Protein AF-A0A4V1US94-F1 (afdb_monomer_lite)

Foldseek 3Di:
DDPLLVLLLVLLVVLLVQLVCLQVCLVVCLVLQDPVDPDRSVVSNVSSVLSNVQSVCSVVLHCVLVSLQVLLVVLVCCLVRRLVCCLVPPPDPVSNVVSVVSSVVSVVSSVSSNVSNVCSPPDPPDDDD

Secondary structure (DSSP, 8-state):
--HHHHHHHHHHHHHHHHHHHHHHSHHHHGGGS-TTSTTTTHHHHHHHHHHHHHHHHHHHTSSHHHHHHHHHHHHHHHIIIIIHHHHHH-SSHHHHHHHHHHHHHHHHHHHHHHHHHHHTT--TTSPP-

Radius of gyration: 15.9 Å; chains: 1; bounding box: 38×24×47 Å

Structure (mmCIF, N/CA/C/O backbone):
data_AF-A0A4V1US94-F1
#
_entry.id   AF-A0A4V1US94-F1
#
loop_
_atom_site.group_PDB
_atom_site.id
_atom_site.type_symbol
_atom_site.label_atom_id
_atom_site.label_alt_id
_atom_site.label_comp_id
_atom_site.label_asym_id
_atom_site.label_entity_id
_atom_site.label_seq_id
_atom_site.pdbx_PDB_ins_code
_atom_site.Cartn_x
_atom_site.Cartn_y
_atom_site.Cartn_z
_atom_site.occupancy
_atom_site.B_iso_or_equiv
_atom_site.auth_seq_id
_atom_site.auth_comp_id
_atom_site.auth_asym_id
_atom_site.auth_atom_id
_atom_site.pdbx_PDB_model_num
ATOM 1 N N . MET A 1 1 ? -7.069 8.406 24.367 1.00 61.62 1 MET A N 1
ATOM 2 C CA . MET A 1 1 ? -7.017 7.636 23.103 1.00 61.62 1 MET A CA 1
ATOM 3 C C . MET A 1 1 ? -6.285 6.335 23.387 1.00 61.62 1 MET A C 1
ATOM 5 O O . MET A 1 1 ? -5.220 6.408 23.986 1.00 61.62 1 MET A O 1
ATOM 9 N N . SER A 1 2 ? -6.856 5.174 23.054 1.00 82.75 2 SER A N 1
ATOM 10 C CA . SER A 1 2 ? -6.185 3.885 23.286 1.00 82.75 2 SER A CA 1
ATOM 11 C C . SER A 1 2 ? -4.940 3.746 22.397 1.00 82.75 2 SER A C 1
ATOM 13 O O . SER A 1 2 ? -4.886 4.330 21.311 1.00 82.75 2 SER A O 1
ATOM 15 N N . GLN A 1 3 ? -3.947 2.967 22.841 1.00 83.81 3 GLN A N 1
ATOM 16 C CA . GLN A 1 3 ? -2.738 2.672 22.054 1.00 83.81 3 GLN A CA 1
ATOM 17 C C . GLN A 1 3 ? -3.095 2.074 20.680 1.00 83.81 3 GLN A C 1
ATOM 19 O O . GLN A 1 3 ? -2.535 2.474 19.662 1.00 83.81 3 GLN A O 1
ATOM 24 N N . HIS A 1 4 ? -4.112 1.205 20.639 1.00 86.94 4 HIS A N 1
ATOM 25 C CA . HIS A 1 4 ? -4.648 0.634 19.404 1.00 86.94 4 HIS A CA 1
ATOM 26 C C . HIS A 1 4 ? -5.178 1.704 18.434 1.00 86.94 4 HIS A C 1
ATOM 28 O O . HIS A 1 4 ? -4.847 1.699 17.247 1.00 86.94 4 HIS A O 1
ATOM 34 N N . ARG A 1 5 ? -5.957 2.675 18.930 1.00 90.38 5 ARG A N 1
ATOM 35 C CA . ARG A 1 5 ? -6.524 3.726 18.077 1.00 90.38 5 ARG A CA 1
ATOM 36 C C . ARG A 1 5 ? -5.455 4.666 17.523 1.00 90.38 5 ARG A C 1
ATOM 38 O O . ARG A 1 5 ? -5.563 5.074 16.369 1.00 90.38 5 ARG A O 1
ATOM 45 N N . LEU A 1 6 ? -4.422 4.973 18.311 1.00 92.12 6 LEU A N 1
ATOM 46 C CA . LEU A 1 6 ? -3.271 5.743 17.832 1.00 92.12 6 LEU A CA 1
ATOM 47 C C . LEU A 1 6 ? -2.580 5.029 16.661 1.00 92.12 6 LEU A C 1
ATOM 49 O O . LEU A 1 6 ? -2.343 5.655 15.630 1.00 92.12 6 LEU A O 1
ATOM 53 N N . ALA A 1 7 ? -2.327 3.720 16.784 1.00 93.31 7 ALA A N 1
ATOM 54 C CA . ALA A 1 7 ? -1.731 2.922 15.712 1.00 93.31 7 ALA A CA 1
ATOM 55 C C . ALA A 1 7 ? -2.588 2.939 14.434 1.00 93.31 7 ALA A C 1
ATOM 57 O O . ALA A 1 7 ? -2.058 3.146 13.344 1.00 93.31 7 ALA A O 1
ATOM 58 N N . CYS A 1 8 ? -3.914 2.813 14.570 1.00 95.56 8 CYS A N 1
ATOM 59 C CA . CYS A 1 8 ? -4.841 2.901 13.438 1.00 95.56 8 CYS A CA 1
ATOM 60 C C . CYS A 1 8 ? -4.760 4.256 12.726 1.00 95.56 8 CYS A C 1
ATOM 62 O O . CYS A 1 8 ? -4.713 4.299 11.501 1.00 95.56 8 CYS A O 1
ATOM 64 N N . ILE A 1 9 ? -4.721 5.362 13.479 1.00 97.00 9 ILE A N 1
ATOM 65 C CA . ILE A 1 9 ? -4.642 6.714 12.907 1.00 97.00 9 ILE A CA 1
ATOM 66 C C . ILE A 1 9 ? -3.320 6.907 12.160 1.00 97.00 9 ILE A C 1
ATOM 68 O O . ILE A 1 9 ? -3.330 7.364 11.020 1.00 97.00 9 ILE A O 1
ATOM 72 N N . VAL A 1 10 ? -2.191 6.522 12.763 1.00 97.94 10 VAL A N 1
ATOM 73 C CA . VAL A 1 10 ? -0.871 6.632 12.119 1.00 97.94 10 VAL A CA 1
ATOM 74 C C . VAL A 1 10 ? -0.823 5.796 10.840 1.00 97.94 10 VAL A C 1
ATOM 76 O O . VAL A 1 10 ? -0.435 6.301 9.786 1.00 97.94 10 VAL A O 1
ATOM 79 N N . PHE A 1 11 ? -1.280 4.542 10.902 1.00 98.19 11 PHE A N 1
ATOM 80 C CA . PHE A 1 11 ? -1.336 3.663 9.737 1.00 98.19 11 PHE A CA 1
ATOM 81 C C . PHE A 1 11 ? -2.247 4.222 8.636 1.00 98.19 11 PHE A C 1
ATOM 83 O O . PHE A 1 11 ? -1.875 4.212 7.460 1.00 98.19 11 PHE A O 1
ATOM 90 N N . ALA A 1 12 ? -3.408 4.772 9.001 1.00 98.44 12 ALA A N 1
ATOM 91 C CA . ALA A 1 12 ? -4.326 5.370 8.044 1.00 98.44 12 ALA A CA 1
ATOM 92 C C . ALA A 1 12 ? -3.748 6.626 7.380 1.00 98.44 12 ALA A C 1
ATOM 94 O O . ALA A 1 12 ? -3.924 6.792 6.175 1.00 98.44 12 ALA A O 1
ATOM 95 N N . ILE A 1 13 ? -3.027 7.479 8.118 1.00 98.62 13 ILE A N 1
ATOM 96 C CA . ILE A 1 13 ? -2.352 8.661 7.554 1.00 98.62 13 ILE A CA 1
ATOM 97 C C . ILE A 1 13 ? -1.296 8.233 6.530 1.00 98.62 13 ILE A C 1
ATOM 99 O O . ILE A 1 13 ? -1.283 8.755 5.417 1.00 98.62 13 ILE A O 1
ATOM 103 N N . ILE A 1 14 ? -0.458 7.246 6.867 1.00 98.38 14 ILE A N 1
ATOM 104 C CA . ILE A 1 14 ? 0.557 6.701 5.949 1.00 98.38 14 ILE A CA 1
ATOM 105 C C . ILE A 1 14 ? -0.111 6.123 4.692 1.00 98.38 14 ILE A C 1
ATOM 107 O O . ILE A 1 14 ? 0.278 6.446 3.571 1.00 98.38 14 ILE A O 1
ATOM 111 N N . THR A 1 15 ? -1.154 5.310 4.873 1.00 98.62 15 THR A N 1
ATOM 112 C CA . THR A 1 15 ? -1.931 4.696 3.783 1.00 98.62 15 THR A CA 1
ATOM 113 C C . THR A 1 15 ? -2.557 5.760 2.875 1.00 98.62 15 THR A C 1
ATOM 115 O O . THR A 1 15 ? -2.453 5.676 1.652 1.00 98.62 15 THR A O 1
ATOM 118 N N . GLY A 1 16 ? -3.148 6.803 3.462 1.00 98.75 16 GLY A N 1
ATOM 119 C CA . GLY A 1 16 ? -3.748 7.917 2.730 1.00 98.75 16 GLY A CA 1
ATOM 120 C C . GLY A 1 16 ? -2.713 8.729 1.952 1.00 98.75 16 GLY A C 1
ATOM 121 O O . GLY A 1 16 ? -2.954 9.069 0.796 1.00 98.75 16 GLY A O 1
ATOM 122 N N . ALA A 1 17 ? -1.534 8.968 2.536 1.00 98.69 17 ALA A N 1
ATOM 123 C CA . ALA A 1 17 ? -0.429 9.640 1.858 1.00 98.69 17 ALA A CA 1
ATOM 124 C C . ALA A 1 17 ? 0.048 8.859 0.622 1.00 98.69 17 ALA A C 1
ATOM 126 O O . ALA A 1 17 ? 0.253 9.464 -0.430 1.00 98.69 17 ALA A O 1
ATOM 127 N N . PHE A 1 18 ? 0.145 7.524 0.699 1.00 98.38 18 PHE A N 1
ATOM 128 C CA . PHE A 1 18 ? 0.421 6.695 -0.480 1.00 98.38 18 PHE A CA 1
ATOM 129 C C . PHE A 1 18 ? -0.675 6.816 -1.540 1.00 98.38 18 PHE A C 1
ATOM 131 O O . PHE A 1 18 ? -0.353 6.949 -2.720 1.00 98.38 18 PHE A O 1
ATOM 138 N N . GLY A 1 19 ? -1.948 6.812 -1.140 1.00 98.69 19 GLY A N 1
ATOM 139 C CA . GLY A 1 19 ? -3.063 6.990 -2.070 1.00 98.69 19 GLY A CA 1
ATOM 140 C C . GLY A 1 19 ? -3.003 8.326 -2.808 1.00 98.69 19 GLY A C 1
ATOM 141 O O . GLY A 1 19 ? -3.047 8.357 -4.035 1.00 98.69 19 GLY A O 1
ATOM 142 N N . ILE A 1 20 ? -2.793 9.422 -2.077 1.00 98.75 20 ILE A N 1
ATOM 143 C CA . ILE A 1 20 ? -2.591 10.756 -2.660 1.00 98.75 20 ILE A CA 1
ATOM 144 C C . ILE A 1 20 ? -1.379 10.747 -3.598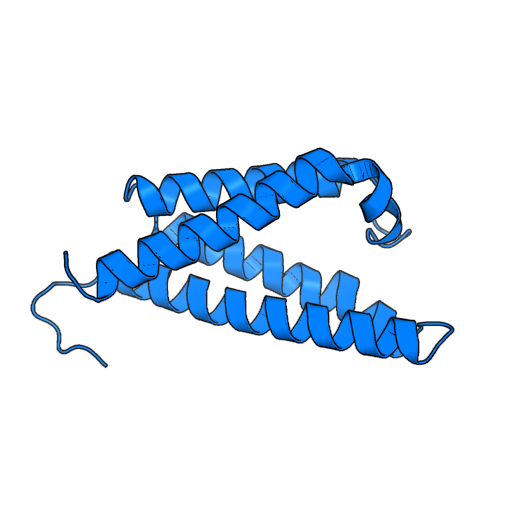 1.00 98.75 20 ILE A C 1
ATOM 146 O O . ILE A 1 20 ? -1.475 11.222 -4.727 1.00 98.75 20 ILE A O 1
ATOM 150 N N . PHE A 1 21 ? -0.258 10.155 -3.181 1.00 98.25 21 PHE A N 1
ATOM 151 C CA . PHE A 1 21 ? 0.933 10.069 -4.021 1.00 98.25 21 PHE A CA 1
ATOM 152 C C . PHE A 1 21 ? 0.649 9.373 -5.362 1.00 98.25 21 PHE A C 1
ATOM 154 O O . PHE A 1 21 ? 1.046 9.911 -6.394 1.00 98.25 21 PHE A O 1
ATOM 161 N N . HIS A 1 22 ? -0.092 8.256 -5.368 1.00 98.19 22 HIS A N 1
ATOM 162 C CA . HIS A 1 22 ? -0.490 7.557 -6.600 1.00 98.19 22 HIS A CA 1
ATOM 163 C C . HIS A 1 22 ? -1.336 8.448 -7.515 1.00 98.19 22 HIS A C 1
ATOM 165 O O . HIS A 1 22 ? -1.068 8.537 -8.710 1.00 98.19 22 HIS A O 1
ATOM 171 N N . LEU A 1 23 ? -2.329 9.151 -6.961 1.00 98.50 23 LEU A N 1
ATOM 172 C CA . LEU A 1 23 ? -3.234 9.997 -7.747 1.00 98.50 23 LEU A CA 1
ATOM 173 C C . LEU A 1 23 ? -2.512 11.187 -8.394 1.00 98.50 23 LEU A C 1
ATOM 175 O O . LEU A 1 23 ? -2.760 11.501 -9.558 1.00 98.50 23 LEU A O 1
ATOM 179 N N . PHE A 1 24 ? -1.603 11.835 -7.660 1.00 98.25 24 PHE A N 1
ATOM 180 C CA . PHE A 1 24 ? -0.883 13.019 -8.140 1.00 98.25 24 PHE A CA 1
ATOM 181 C C . PHE A 1 24 ? 0.340 12.681 -9.005 1.00 98.25 24 PHE A C 1
ATOM 183 O O . PHE A 1 24 ? 0.765 13.518 -9.799 1.00 98.25 24 PHE A O 1
ATOM 190 N N . ASN A 1 25 ? 0.886 11.464 -8.900 1.00 97.88 25 ASN A N 1
ATOM 191 C CA . ASN A 1 25 ? 2.072 11.028 -9.650 1.00 97.88 25 ASN A CA 1
ATOM 192 C C . ASN A 1 25 ? 1.777 9.908 -10.654 1.00 97.88 25 ASN A C 1
ATOM 194 O O . ASN A 1 25 ? 2.707 9.245 -11.109 1.00 97.88 25 ASN A O 1
ATOM 198 N N . ALA A 1 26 ? 0.513 9.711 -11.040 1.00 97.88 26 ALA A N 1
ATOM 199 C CA . ALA A 1 26 ? 0.095 8.570 -11.853 1.00 97.88 26 ALA A CA 1
ATOM 200 C C . ALA A 1 26 ? 0.930 8.383 -13.132 1.00 97.88 26 ALA A C 1
ATOM 202 O O . ALA A 1 26 ? 1.399 7.282 -13.405 1.00 97.88 26 ALA A O 1
ATOM 203 N N . LYS A 1 27 ? 1.205 9.474 -13.860 1.00 97.06 27 LYS A N 1
ATOM 204 C CA . LYS A 1 27 ? 2.046 9.451 -15.071 1.00 97.06 27 LYS A CA 1
ATOM 205 C C . LYS A 1 27 ? 3.489 9.019 -14.797 1.00 97.06 27 LYS A C 1
ATOM 207 O O . LYS A 1 27 ? 4.068 8.284 -15.583 1.00 97.06 27 LYS A O 1
ATOM 212 N N . ASN A 1 28 ? 4.063 9.441 -13.671 1.00 95.81 28 ASN A N 1
ATOM 213 C CA . ASN A 1 28 ? 5.436 9.087 -13.292 1.00 95.81 28 ASN A CA 1
ATOM 214 C C . ASN A 1 28 ? 5.552 7.623 -12.839 1.00 95.81 28 ASN A C 1
ATOM 216 O O . ASN A 1 28 ? 6.645 7.066 -12.807 1.00 95.81 28 ASN A O 1
ATOM 220 N N . MET A 1 29 ? 4.429 7.017 -12.453 1.00 95.38 29 MET A N 1
ATOM 221 C CA . MET A 1 29 ? 4.348 5.649 -11.951 1.00 95.38 29 MET A CA 1
ATOM 222 C C . MET A 1 29 ? 3.835 4.659 -12.997 1.00 95.38 29 MET A C 1
ATOM 224 O O . MET A 1 29 ? 3.887 3.460 -12.749 1.00 95.38 29 MET A O 1
ATOM 228 N N . GLU A 1 30 ? 3.354 5.125 -14.150 1.00 95.50 30 GLU A N 1
ATOM 229 C CA . GLU A 1 30 ? 2.792 4.269 -15.200 1.00 95.50 30 GLU A CA 1
ATOM 230 C C . GLU A 1 30 ? 3.771 3.172 -15.632 1.00 95.50 30 GLU A C 1
ATOM 232 O O . GLU A 1 30 ? 3.379 2.014 -15.729 1.00 95.50 30 GLU A O 1
ATOM 237 N N . SER A 1 31 ? 5.061 3.502 -15.756 1.00 92.31 31 SER A N 1
ATOM 238 C CA . SER A 1 31 ? 6.124 2.547 -16.103 1.00 92.31 31 SER A CA 1
ATOM 239 C C . SER A 1 31 ? 6.379 1.461 -15.051 1.00 92.31 31 SER A C 1
ATOM 241 O O . SER A 1 31 ? 7.192 0.567 -15.273 1.00 92.31 31 SER A O 1
ATOM 243 N N . LYS A 1 32 ? 5.731 1.534 -13.880 1.00 92.38 32 LYS A N 1
ATOM 244 C CA . LYS A 1 32 ? 5.776 0.484 -12.852 1.00 92.38 32 LYS A CA 1
ATOM 245 C C . LYS A 1 32 ? 4.709 -0.586 -13.061 1.00 92.38 32 LYS A C 1
ATOM 247 O O . LYS A 1 32 ? 4.813 -1.646 -12.450 1.00 92.38 32 LYS A O 1
ATOM 252 N N . VAL A 1 33 ? 3.693 -0.328 -13.884 1.00 94.94 33 VAL A N 1
ATOM 253 C CA . VAL A 1 33 ? 2.718 -1.349 -14.276 1.00 94.94 33 VAL A CA 1
ATOM 254 C C . VAL A 1 33 ? 3.387 -2.254 -15.313 1.00 94.94 33 VAL A C 1
ATOM 256 O O . VAL A 1 33 ? 3.855 -1.736 -16.322 1.00 94.94 33 VAL A O 1
ATOM 259 N N . PRO A 1 34 ? 3.463 -3.579 -15.097 1.00 92.88 34 PRO A N 1
ATOM 260 C CA . PRO A 1 34 ? 4.087 -4.467 -16.071 1.00 92.88 34 PRO A CA 1
ATOM 261 C C . PRO A 1 34 ? 3.363 -4.453 -17.421 1.00 92.88 34 PRO A C 1
ATOM 263 O O . PRO A 1 34 ? 2.135 -4.505 -17.458 1.00 92.88 34 PRO A O 1
ATOM 266 N N . ASP A 1 35 ? 4.118 -4.493 -18.520 1.00 92.50 35 ASP A N 1
ATOM 267 C CA . ASP A 1 35 ? 3.585 -4.363 -19.888 1.00 92.50 35 ASP A CA 1
ATOM 268 C C . ASP A 1 35 ? 2.566 -5.449 -20.282 1.00 92.50 35 ASP A C 1
ATOM 270 O O . ASP A 1 35 ? 1.745 -5.250 -21.176 1.00 92.50 35 ASP A O 1
ATOM 274 N N . PHE A 1 36 ? 2.587 -6.609 -19.614 1.00 92.06 36 PHE A N 1
ATOM 275 C CA . PHE A 1 36 ? 1.608 -7.680 -19.838 1.00 92.06 36 PHE A CA 1
ATOM 276 C C . PHE A 1 36 ? 0.238 -7.404 -19.193 1.00 92.06 36 PHE A C 1
ATOM 278 O O . PHE A 1 36 ? -0.721 -8.128 -19.466 1.00 92.06 36 PHE A O 1
ATOM 285 N N . ILE A 1 37 ? 0.129 -6.385 -18.332 1.00 93.56 37 ILE A N 1
ATOM 286 C CA . ILE A 1 37 ? -1.130 -5.944 -17.732 1.00 93.56 37 ILE A CA 1
ATOM 287 C C . ILE A 1 37 ? -1.731 -4.829 -18.604 1.00 93.56 37 ILE A C 1
ATOM 289 O O . ILE A 1 37 ? -1.190 -3.723 -18.659 1.00 93.56 37 ILE A O 1
ATOM 293 N N . PRO A 1 38 ? -2.881 -5.060 -19.263 1.00 94.62 38 PRO A N 1
ATOM 294 C CA . PRO A 1 38 ? -3.506 -4.030 -20.080 1.00 94.62 38 PRO A CA 1
ATOM 295 C C . PRO A 1 38 ? -4.038 -2.887 -19.207 1.00 94.62 38 PRO A C 1
ATOM 297 O O . PRO A 1 38 ? -4.525 -3.116 -18.103 1.00 94.62 38 PRO A O 1
ATOM 300 N N . GLY A 1 39 ? -4.016 -1.659 -19.726 1.00 93.69 39 GLY A N 1
ATOM 301 C CA . GLY A 1 39 ? -4.637 -0.488 -19.088 1.00 93.69 39 GLY A CA 1
ATOM 302 C C . GLY A 1 39 ? -3.669 0.513 -18.449 1.00 93.69 39 GLY A C 1
ATOM 303 O O . GLY A 1 39 ? -4.110 1.615 -18.119 1.00 93.69 39 GLY A O 1
ATOM 304 N N . GLY A 1 40 ? -2.378 0.176 -18.319 1.00 94.88 40 GLY A N 1
ATOM 305 C CA . GLY A 1 40 ? -1.307 1.119 -17.958 1.00 94.88 40 GLY A CA 1
ATOM 306 C C . GLY A 1 40 ? -1.653 2.001 -16.754 1.00 94.88 40 GLY A C 1
ATOM 307 O O . GLY A 1 40 ? -2.012 1.498 -15.685 1.00 94.88 40 GLY A O 1
ATOM 308 N N . ILE A 1 41 ? -1.617 3.325 -16.948 1.00 97.50 41 ILE A N 1
ATOM 309 C CA . ILE A 1 41 ? -1.888 4.341 -15.915 1.00 97.50 41 ILE A CA 1
ATOM 310 C C . ILE A 1 41 ? -3.202 4.159 -15.133 1.00 97.50 41 ILE A C 1
ATOM 312 O O . ILE A 1 41 ? -3.286 4.586 -13.979 1.00 97.50 41 ILE A O 1
ATOM 316 N N . ILE A 1 42 ? -4.229 3.515 -15.706 1.00 98.06 42 ILE A N 1
ATOM 317 C CA . ILE A 1 42 ? -5.523 3.308 -15.029 1.00 98.06 42 ILE A CA 1
ATOM 318 C C . ILE A 1 42 ? -5.330 2.551 -13.708 1.00 98.06 42 ILE A C 1
ATOM 320 O O . ILE A 1 42 ? -5.958 2.895 -12.704 1.00 98.06 42 ILE A O 1
ATOM 324 N N . TRP A 1 43 ? -4.413 1.581 -13.665 1.00 98.06 43 TRP A N 1
ATOM 325 C CA . TRP A 1 43 ? -4.125 0.817 -12.448 1.00 98.06 43 TRP A CA 1
ATOM 326 C C . TRP A 1 43 ? -3.510 1.665 -11.336 1.00 98.06 43 TRP A C 1
ATOM 328 O O . TRP A 1 43 ? -3.744 1.397 -10.154 1.00 98.06 43 TRP A O 1
ATOM 338 N N . ILE A 1 44 ? -2.787 2.730 -11.690 1.00 98.31 44 ILE A N 1
ATOM 339 C CA . ILE A 1 44 ? -2.243 3.663 -10.703 1.00 98.31 44 ILE A CA 1
ATOM 340 C C . ILE A 1 44 ? -3.369 4.481 -10.059 1.00 98.31 44 ILE A C 1
ATOM 342 O O . ILE A 1 44 ? -3.391 4.655 -8.841 1.00 98.31 44 ILE A O 1
ATOM 346 N N . TYR A 1 45 ? -4.362 4.912 -10.841 1.00 98.62 45 TYR A N 1
ATOM 347 C CA . TYR A 1 45 ? -5.539 5.587 -10.289 1.00 98.62 45 TYR A CA 1
ATOM 348 C C . TYR A 1 45 ? -6.401 4.652 -9.435 1.00 98.62 45 TYR A C 1
ATOM 350 O O . TYR A 1 45 ? -6.791 5.033 -8.332 1.00 98.62 45 TYR A O 1
ATOM 358 N N . ILE A 1 46 ? -6.662 3.424 -9.902 1.00 98.50 46 ILE A N 1
ATOM 359 C CA . ILE A 1 46 ? -7.440 2.424 -9.150 1.00 98.50 46 ILE A CA 1
ATOM 360 C C . ILE A 1 46 ? -6.788 2.139 -7.793 1.00 98.50 46 ILE A C 1
ATOM 362 O O . ILE A 1 46 ? -7.457 2.199 -6.761 1.00 98.50 46 ILE A O 1
ATOM 366 N N . SER A 1 47 ? -5.482 1.871 -7.778 1.00 98.31 47 SER A N 1
ATOM 367 C CA . SER A 1 47 ? -4.750 1.620 -6.534 1.00 98.31 47 SER A CA 1
ATOM 368 C C . SER A 1 47 ? -4.716 2.846 -5.622 1.00 98.31 47 SER A C 1
ATOM 370 O O . SER A 1 47 ? -4.961 2.717 -4.422 1.00 98.31 47 SER A O 1
ATOM 372 N N . GLY A 1 48 ? -4.509 4.047 -6.173 1.00 98.75 48 GLY A N 1
ATOM 373 C CA . GLY A 1 48 ? -4.571 5.299 -5.419 1.00 98.75 48 GLY A CA 1
ATOM 374 C C . GLY A 1 48 ? -5.922 5.518 -4.732 1.00 98.75 48 GLY A C 1
ATOM 375 O O . GLY A 1 48 ? -5.967 5.831 -3.541 1.00 98.75 48 GLY A O 1
ATOM 376 N N . ILE A 1 49 ? -7.027 5.276 -5.446 1.00 98.88 49 ILE A N 1
ATOM 377 C CA . ILE A 1 49 ? -8.385 5.332 -4.885 1.00 98.88 49 ILE A CA 1
ATOM 378 C C . ILE A 1 49 ? -8.550 4.282 -3.780 1.00 98.88 49 ILE A C 1
ATOM 380 O O . ILE A 1 49 ? -9.052 4.611 -2.706 1.00 98.88 49 ILE A O 1
ATOM 384 N N . ALA A 1 50 ? -8.094 3.046 -3.998 1.00 98.81 50 ALA A N 1
ATOM 385 C CA . ALA A 1 50 ? -8.185 1.980 -3.000 1.00 98.81 50 ALA A CA 1
ATOM 386 C C . ALA A 1 50 ? -7.431 2.326 -1.702 1.00 98.81 50 ALA A C 1
ATOM 388 O O . ALA A 1 50 ? -7.976 2.142 -0.613 1.00 98.81 50 ALA A O 1
ATOM 389 N N . PHE A 1 51 ? -6.225 2.899 -1.797 1.00 98.88 51 PHE A N 1
ATOM 390 C CA . PHE A 1 51 ? -5.480 3.406 -0.638 1.00 98.88 51 PHE A CA 1
ATOM 391 C C . PHE A 1 51 ? -6.251 4.498 0.119 1.00 98.88 51 PHE A C 1
ATOM 393 O O . PHE A 1 51 ? -6.348 4.445 1.346 1.00 98.88 51 PHE A O 1
ATOM 400 N N . VAL A 1 52 ? -6.819 5.480 -0.593 1.00 98.88 52 VAL A N 1
ATOM 401 C CA . VAL A 1 52 ? -7.597 6.564 0.033 1.00 98.88 52 VAL A CA 1
ATOM 402 C C . VAL A 1 52 ? -8.848 6.015 0.720 1.00 98.88 52 VAL A C 1
ATOM 404 O O . VAL A 1 52 ? -9.114 6.364 1.868 1.00 98.88 52 VAL A O 1
ATOM 407 N N . LEU A 1 53 ? -9.589 5.116 0.068 1.00 98.75 53 LEU A N 1
ATOM 408 C CA . LEU A 1 53 ? -10.779 4.496 0.654 1.00 98.75 53 LEU A CA 1
ATOM 409 C C . LEU A 1 53 ? -10.436 3.659 1.889 1.00 98.75 53 LEU A C 1
ATOM 411 O O . LEU A 1 53 ? -11.141 3.754 2.892 1.00 98.75 53 LEU A O 1
ATOM 415 N N . ALA A 1 54 ? -9.337 2.900 1.855 1.00 98.75 54 ALA A N 1
ATOM 416 C CA . ALA A 1 54 ? -8.873 2.150 3.017 1.00 98.75 54 ALA A CA 1
ATOM 417 C C . ALA A 1 54 ? -8.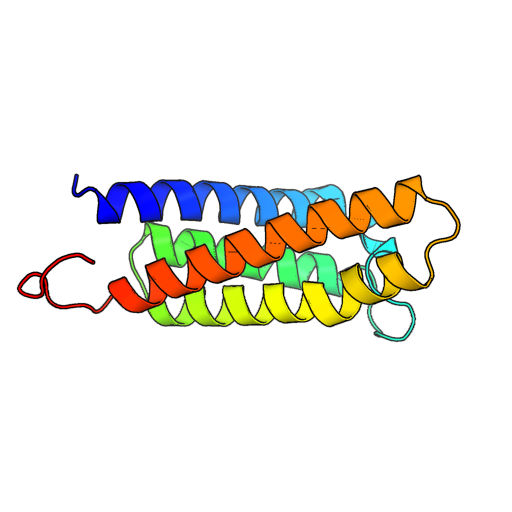491 3.083 4.177 1.00 98.75 54 ALA A C 1
ATOM 419 O O . ALA A 1 54 ? -8.905 2.857 5.312 1.00 98.75 54 ALA A O 1
ATOM 420 N N . SER A 1 55 ? -7.766 4.169 3.890 1.00 98.75 55 SER A N 1
ATOM 421 C CA . SER A 1 55 ? -7.428 5.201 4.877 1.00 98.75 55 SER A CA 1
ATOM 422 C C . SER A 1 55 ? -8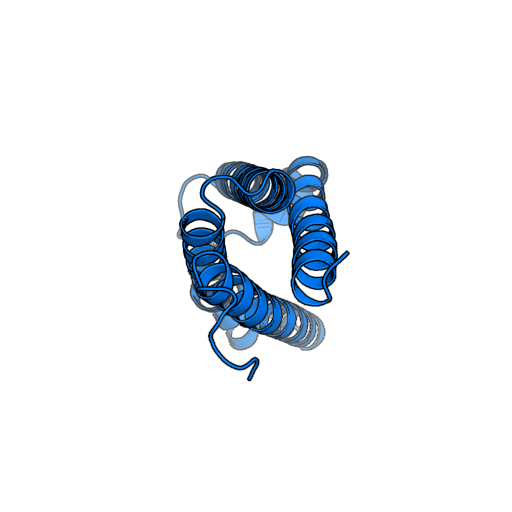.680 5.798 5.529 1.00 98.75 55 SER A C 1
ATOM 424 O O . SER A 1 55 ? -8.781 5.825 6.757 1.00 98.75 55 SER A O 1
ATOM 426 N N . ILE A 1 56 ? -9.670 6.201 4.724 1.00 98.69 56 ILE A N 1
ATOM 427 C CA . ILE A 1 56 ? -10.935 6.757 5.218 1.00 98.69 56 ILE A CA 1
ATOM 428 C C . ILE A 1 56 ? -11.667 5.730 6.084 1.00 98.69 56 ILE A C 1
ATOM 430 O O . ILE A 1 56 ? -12.044 6.066 7.204 1.00 98.69 56 ILE A O 1
ATOM 434 N N . ALA A 1 57 ? -11.816 4.487 5.616 1.00 98.25 57 ALA A N 1
ATOM 435 C CA . ALA A 1 57 ? -12.474 3.404 6.351 1.00 98.25 57 ALA A CA 1
ATOM 436 C C . ALA A 1 57 ? -11.867 3.196 7.751 1.00 98.25 57 ALA A C 1
ATOM 438 O O . ALA A 1 57 ? -12.598 3.150 8.742 1.00 98.25 57 ALA A O 1
ATOM 439 N N . ILE A 1 58 ? -10.531 3.171 7.851 1.00 98.12 58 ILE A N 1
ATOM 440 C CA . ILE A 1 58 ? -9.811 3.044 9.129 1.00 98.12 58 ILE A CA 1
ATOM 441 C C . ILE A 1 58 ? -10.041 4.283 10.020 1.00 98.12 58 ILE A C 1
ATOM 443 O O . ILE A 1 58 ? -10.295 4.159 11.226 1.00 98.12 58 ILE A O 1
ATOM 447 N N . LEU A 1 59 ? -9.987 5.492 9.446 1.00 97.56 59 LEU A N 1
ATOM 448 C CA . LEU A 1 59 ? -10.186 6.746 10.184 1.00 97.56 59 LEU A CA 1
ATOM 449 C C . LEU A 1 59 ? -11.610 6.897 10.718 1.00 97.56 59 LEU A C 1
ATOM 451 O O . LEU A 1 59 ? -11.772 7.315 11.861 1.00 97.56 59 LEU A O 1
ATOM 455 N N . VAL A 1 60 ? -12.636 6.535 9.951 1.00 96.19 60 VAL A N 1
ATOM 456 C CA . VAL A 1 60 ? -14.034 6.614 10.414 1.00 96.19 60 VAL A CA 1
ATOM 457 C C . VAL A 1 60 ? -14.480 5.373 11.191 1.00 96.19 60 VAL A C 1
ATOM 459 O O . VAL A 1 60 ? -15.578 5.358 11.735 1.00 96.19 60 VAL A O 1
ATOM 462 N N . ASN A 1 61 ? -13.615 4.359 11.283 1.00 94.50 61 ASN A N 1
ATOM 463 C CA . ASN A 1 61 ? -13.900 3.059 11.881 1.00 94.50 61 ASN A CA 1
ATOM 464 C C . ASN A 1 61 ? -15.120 2.355 11.257 1.00 94.50 61 ASN A C 1
ATOM 466 O O . ASN A 1 61 ? -16.000 1.860 11.960 1.00 94.50 61 ASN A O 1
ATOM 470 N N . TYR A 1 62 ? -15.187 2.346 9.926 1.00 95.00 62 TYR A N 1
ATOM 471 C CA . TYR A 1 62 ? -16.290 1.769 9.161 1.00 95.00 62 TYR A CA 1
ATOM 472 C C . TYR A 1 62 ? -15.741 0.768 8.148 1.00 95.00 62 TYR A C 1
ATOM 474 O O . TYR A 1 62 ? -14.963 1.140 7.274 1.00 95.00 62 TYR A O 1
ATOM 482 N N . HIS A 1 63 ? -16.126 -0.506 8.277 1.00 96.19 63 HIS A N 1
ATOM 483 C CA . HIS A 1 63 ? -15.566 -1.626 7.499 1.00 96.19 63 HIS A CA 1
ATOM 484 C C . HIS A 1 63 ? -14.031 -1.732 7.564 1.00 96.19 63 HIS A C 1
ATOM 486 O O . HIS A 1 63 ? -13.404 -2.219 6.621 1.00 96.19 63 HIS A O 1
ATOM 492 N N . THR A 1 64 ? -13.421 -1.316 8.682 1.00 96.31 64 THR A N 1
ATOM 493 C CA . THR A 1 64 ? -11.962 -1.331 8.905 1.00 96.31 64 THR A CA 1
ATOM 494 C C . THR A 1 64 ? -11.350 -2.690 8.577 1.00 96.31 64 THR A C 1
ATOM 496 O O . THR A 1 64 ? -10.385 -2.760 7.818 1.00 96.31 64 THR A O 1
ATOM 499 N N . LYS A 1 65 ? -11.947 -3.781 9.075 1.00 96.56 65 LYS A N 1
ATOM 500 C CA . LYS A 1 65 ? -11.473 -5.146 8.833 1.00 96.56 65 LYS A CA 1
ATOM 501 C C . LYS A 1 65 ? -11.354 -5.468 7.351 1.00 96.56 65 LYS A C 1
ATOM 503 O O . LYS A 1 65 ? -10.280 -5.835 6.879 1.00 96.56 65 LYS A O 1
ATOM 508 N N . LEU A 1 66 ? -12.454 -5.310 6.615 1.00 98.00 66 LEU A N 1
ATOM 509 C CA . LEU A 1 66 ? -12.504 -5.615 5.190 1.00 98.00 66 LEU A CA 1
ATOM 510 C C . LEU A 1 66 ? -11.533 -4.726 4.403 1.00 98.00 66 LEU A C 1
ATOM 512 O O . LEU A 1 66 ? -10.768 -5.238 3.588 1.00 98.00 66 LEU A O 1
ATOM 516 N N . ALA A 1 67 ? -11.520 -3.421 4.685 1.00 98.31 67 ALA A N 1
ATOM 517 C CA . ALA A 1 67 ? -10.619 -2.470 4.041 1.00 98.31 67 ALA A CA 1
ATOM 518 C C . ALA A 1 67 ? -9.142 -2.852 4.232 1.00 98.31 67 ALA A C 1
ATOM 520 O O . ALA A 1 67 ? -8.375 -2.864 3.272 1.00 98.31 67 ALA A O 1
ATOM 521 N N . CYS A 1 68 ? -8.756 -3.229 5.452 1.00 98.50 68 CYS A N 1
ATOM 522 C CA . CYS A 1 68 ? -7.409 -3.677 5.784 1.00 98.50 68 CYS A CA 1
ATOM 523 C C . CYS A 1 68 ? -7.008 -4.973 5.066 1.00 98.50 68 CYS A C 1
ATOM 525 O O . CYS A 1 68 ? -5.895 -5.060 4.547 1.00 98.50 68 CYS A O 1
ATOM 527 N N . TYR A 1 69 ? -7.894 -5.970 4.991 1.00 98.62 69 TYR A N 1
ATOM 528 C CA . TYR A 1 69 ? -7.586 -7.206 4.266 1.00 98.62 69 TYR A CA 1
ATOM 529 C C . TYR A 1 69 ? -7.463 -6.976 2.758 1.00 98.62 69 TYR A C 1
ATOM 531 O O . TYR A 1 69 ? -6.515 -7.471 2.151 1.00 98.62 69 TYR A O 1
ATOM 539 N N . LEU A 1 70 ? -8.357 -6.182 2.159 1.00 98.69 70 LEU A N 1
ATOM 540 C CA . LEU A 1 70 ? -8.269 -5.825 0.739 1.00 98.69 70 LEU A CA 1
ATOM 541 C C . LEU A 1 70 ? -6.993 -5.032 0.429 1.00 98.69 70 LEU A C 1
ATOM 543 O O . LEU A 1 70 ? -6.315 -5.324 -0.554 1.00 98.69 70 LEU A O 1
ATOM 547 N N . LEU A 1 71 ? -6.629 -4.082 1.295 1.00 98.81 71 LEU A N 1
ATOM 548 C CA . LEU A 1 71 ? -5.373 -3.339 1.202 1.00 98.81 71 LEU A CA 1
ATOM 549 C C . LEU A 1 71 ? -4.160 -4.278 1.257 1.00 98.81 71 LEU A C 1
ATOM 551 O O . LEU A 1 71 ? -3.271 -4.177 0.414 1.00 98.81 71 LEU A O 1
ATOM 555 N N . GLY A 1 72 ? -4.132 -5.211 2.213 1.00 98.75 72 GLY A N 1
ATOM 556 C CA . GLY A 1 72 ? -3.051 -6.190 2.330 1.00 98.75 72 GLY A CA 1
ATOM 557 C C . GLY A 1 72 ? -2.951 -7.114 1.112 1.00 98.75 72 GLY A C 1
ATOM 558 O O . GLY A 1 72 ? -1.853 -7.350 0.618 1.00 98.75 72 GLY A O 1
ATOM 559 N N . VAL A 1 73 ? -4.081 -7.573 0.562 1.00 98.81 73 VAL A N 1
ATOM 560 C CA . VAL A 1 73 ? -4.104 -8.365 -0.682 1.00 98.81 73 VAL A CA 1
ATOM 561 C C . VAL A 1 73 ? -3.564 -7.556 -1.863 1.00 98.81 73 VAL A C 1
ATOM 563 O O . VAL A 1 73 ? -2.731 -8.060 -2.613 1.00 98.81 73 VAL A O 1
ATOM 566 N N . MET A 1 74 ? -3.979 -6.296 -2.015 1.00 98.69 74 MET A N 1
ATOM 567 C CA . MET A 1 74 ? -3.483 -5.419 -3.081 1.00 98.69 74 MET A CA 1
ATOM 568 C C . MET A 1 74 ? -1.962 -5.219 -2.992 1.00 98.69 74 MET A C 1
ATOM 570 O O . MET A 1 74 ? -1.257 -5.371 -3.987 1.00 98.69 74 MET A O 1
ATOM 574 N N . LEU A 1 75 ? -1.443 -4.933 -1.797 1.00 98.75 75 LEU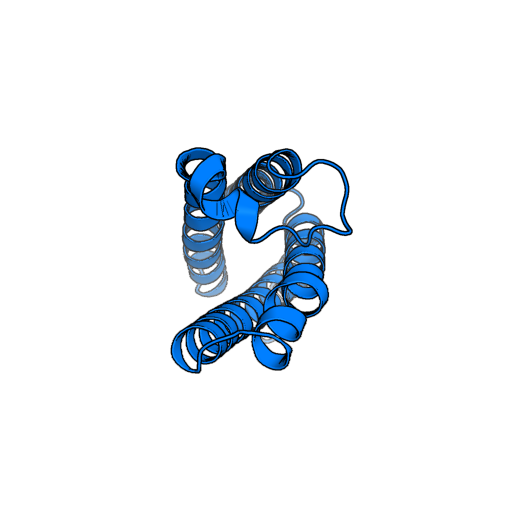 A N 1
ATOM 575 C CA . LEU A 1 75 ? -0.004 -4.787 -1.564 1.00 98.75 75 LEU A CA 1
ATOM 576 C C . LEU A 1 75 ? 0.757 -6.095 -1.820 1.00 98.75 75 LEU A C 1
ATOM 578 O O . LEU A 1 75 ? 1.851 -6.076 -2.379 1.00 98.75 75 LEU A O 1
ATOM 582 N N . PHE A 1 76 ? 0.179 -7.242 -1.455 1.00 98.69 76 PHE A N 1
ATOM 583 C CA . PHE A 1 76 ? 0.778 -8.545 -1.738 1.00 98.69 76 PHE A CA 1
ATOM 584 C C . PHE A 1 76 ? 0.869 -8.812 -3.247 1.00 98.69 76 PHE A C 1
ATOM 586 O O . PHE A 1 76 ? 1.882 -9.319 -3.728 1.00 98.69 76 PHE A O 1
ATOM 593 N N . ILE A 1 77 ? -0.141 -8.394 -4.015 1.00 98.38 77 ILE A N 1
ATOM 594 C CA . ILE A 1 77 ? -0.082 -8.420 -5.481 1.00 98.38 77 ILE A CA 1
ATOM 595 C C . ILE A 1 77 ? 1.070 -7.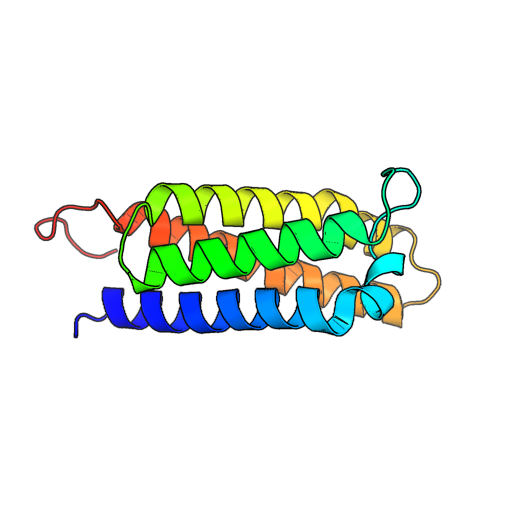538 -5.985 1.00 98.38 77 ILE A C 1
ATOM 597 O O . ILE A 1 77 ? 1.810 -7.982 -6.856 1.00 98.38 77 ILE A O 1
ATOM 601 N N . PHE A 1 78 ? 1.295 -6.342 -5.427 1.00 98.00 78 PHE A N 1
ATOM 602 C CA . PHE A 1 78 ? 2.428 -5.490 -5.831 1.00 98.00 78 PHE A CA 1
ATOM 603 C C . PHE A 1 78 ? 3.784 -6.139 -5.555 1.00 98.00 78 PHE A C 1
ATOM 605 O O . PHE A 1 78 ? 4.666 -6.089 -6.412 1.00 98.00 78 PHE A O 1
ATOM 612 N N . VAL A 1 79 ? 3.939 -6.806 -4.408 1.00 98.31 79 VAL A N 1
ATOM 613 C CA . VAL A 1 79 ? 5.143 -7.592 -4.100 1.00 98.31 79 VAL A CA 1
ATOM 614 C C . VAL A 1 79 ? 5.429 -8.594 -5.219 1.00 98.31 79 VAL A C 1
ATOM 616 O O . VAL A 1 79 ? 6.531 -8.595 -5.765 1.00 98.31 79 VAL A O 1
ATOM 619 N N . LEU A 1 80 ? 4.438 -9.403 -5.599 1.00 97.75 80 LEU A N 1
ATOM 620 C CA . LEU A 1 80 ? 4.629 -10.482 -6.571 1.00 97.75 80 LEU A CA 1
ATOM 621 C C . LEU A 1 80 ? 4.716 -10.007 -8.024 1.00 97.75 80 LEU A C 1
ATOM 623 O O . LEU A 1 80 ? 5.467 -10.580 -8.806 1.00 97.75 80 LEU A O 1
ATOM 627 N N . VAL A 1 81 ? 3.925 -9.003 -8.396 1.00 96.81 81 VAL A N 1
ATOM 628 C CA . VAL A 1 81 ? 3.702 -8.620 -9.799 1.00 96.81 81 VAL A CA 1
ATOM 629 C C . VAL A 1 81 ? 4.548 -7.417 -10.210 1.00 96.81 81 VAL A C 1
ATOM 631 O O . VAL A 1 81 ? 4.890 -7.300 -11.381 1.00 96.81 81 VAL A O 1
ATOM 634 N N . VAL A 1 82 ? 4.916 -6.540 -9.273 1.00 96.56 82 VAL A N 1
ATOM 635 C CA . VAL A 1 82 ? 5.716 -5.339 -9.561 1.00 96.56 82 VAL A CA 1
ATOM 636 C C . VAL A 1 82 ? 7.144 -5.521 -9.063 1.00 96.56 82 VAL A C 1
ATOM 638 O O . VAL A 1 82 ? 8.085 -5.483 -9.853 1.00 96.56 82 VAL A O 1
ATOM 641 N N . HIS A 1 83 ? 7.333 -5.752 -7.762 1.00 97.62 83 HIS A N 1
ATOM 642 C CA . HIS A 1 83 ? 8.673 -5.672 -7.175 1.00 97.62 83 HIS A CA 1
ATOM 643 C C . HIS A 1 83 ? 9.542 -6.885 -7.486 1.00 97.62 83 HIS A C 1
ATOM 645 O O . HIS A 1 83 ? 10.685 -6.708 -7.901 1.00 97.62 83 HIS A O 1
ATOM 651 N N . VAL A 1 84 ? 9.018 -8.107 -7.335 1.00 97.12 84 VAL A N 1
ATOM 652 C CA . VAL A 1 84 ? 9.779 -9.335 -7.623 1.00 97.12 84 VAL A CA 1
ATOM 653 C C . VAL A 1 84 ? 10.311 -9.353 -9.065 1.00 97.12 84 VAL A C 1
ATOM 655 O O . VAL A 1 84 ? 11.514 -9.570 -9.227 1.00 97.12 84 VAL A O 1
ATOM 658 N N . PRO A 1 85 ? 9.509 -9.061 -10.111 1.00 95.62 85 PRO A N 1
ATOM 659 C CA . PRO A 1 85 ? 10.026 -8.974 -11.473 1.00 95.62 85 PRO A CA 1
ATOM 660 C C . PRO A 1 85 ? 11.146 -7.943 -11.620 1.00 95.62 85 PRO A C 1
ATOM 662 O O . PRO A 1 85 ? 12.203 -8.287 -12.139 1.00 95.62 85 PRO A O 1
ATOM 665 N N . ILE A 1 86 ? 10.981 -6.724 -11.089 1.00 96.12 86 ILE A N 1
ATOM 666 C CA . ILE A 1 86 ? 12.005 -5.669 -11.193 1.00 96.12 86 ILE A CA 1
ATOM 667 C C . ILE A 1 86 ? 13.312 -6.073 -10.490 1.00 96.12 86 ILE A C 1
ATOM 669 O O . ILE A 1 86 ? 14.394 -5.792 -11.002 1.00 96.12 86 ILE A O 1
ATOM 673 N N . ILE A 1 87 ? 13.240 -6.765 -9.349 1.00 97.38 87 ILE A N 1
ATOM 674 C CA . ILE A 1 87 ? 14.424 -7.278 -8.639 1.00 97.38 87 ILE A CA 1
ATOM 675 C C . ILE A 1 87 ? 15.172 -8.308 -9.499 1.00 97.38 87 ILE A C 1
ATOM 677 O O . ILE A 1 87 ? 16.403 -8.306 -9.547 1.00 97.38 87 ILE A O 1
ATOM 681 N N . VAL A 1 88 ? 14.446 -9.185 -10.195 1.00 97.00 88 VAL A N 1
ATOM 682 C CA . VAL A 1 88 ? 15.047 -10.250 -11.010 1.00 97.00 88 VAL A CA 1
ATOM 683 C C . VAL A 1 88 ? 15.600 -9.700 -12.327 1.00 97.00 88 VAL A C 1
ATOM 685 O O . VAL A 1 88 ? 16.738 -10.009 -12.688 1.00 97.00 88 VAL A O 1
ATOM 688 N N . THR A 1 89 ? 14.828 -8.869 -13.030 1.00 95.56 89 THR A N 1
ATOM 689 C CA . THR A 1 89 ? 15.104 -8.462 -14.418 1.00 95.56 89 THR A CA 1
ATOM 690 C C . THR A 1 89 ? 15.638 -7.039 -14.567 1.00 95.56 89 THR A C 1
ATOM 692 O O . THR A 1 89 ? 15.926 -6.634 -15.688 1.00 95.56 89 THR A O 1
ATOM 695 N N . GLY A 1 90 ? 15.760 -6.265 -13.483 1.00 94.38 90 GLY A N 1
ATOM 696 C CA . GLY A 1 90 ? 16.243 -4.883 -13.534 1.00 94.38 90 GLY A CA 1
ATOM 697 C C . GLY A 1 90 ? 17.621 -4.755 -14.195 1.00 94.38 90 GLY A C 1
ATOM 698 O O . GLY A 1 90 ? 18.505 -5.582 -13.972 1.00 94.38 90 GLY A O 1
ATOM 699 N N . GLU A 1 91 ? 17.810 -3.712 -15.003 1.00 95.31 91 GLU A N 1
ATOM 700 C CA . GLU A 1 91 ? 19.028 -3.522 -15.808 1.00 95.31 91 GLU A CA 1
ATOM 701 C C . GLU A 1 91 ? 20.237 -3.076 -14.979 1.00 95.31 91 GLU A C 1
ATOM 703 O O . GLU A 1 91 ? 21.382 -3.358 -15.331 1.00 95.31 91 GLU A O 1
ATOM 708 N N . THR A 1 92 ? 19.989 -2.389 -13.863 1.00 97.69 92 THR A N 1
ATOM 709 C CA . THR A 1 92 ? 21.027 -1.865 -12.975 1.00 97.69 92 THR A CA 1
ATOM 710 C C . THR A 1 92 ? 20.807 -2.329 -11.543 1.00 97.69 92 THR A C 1
ATOM 712 O O . THR A 1 92 ? 19.678 -2.573 -11.108 1.00 97.69 92 THR A O 1
ATOM 715 N N . GLU A 1 93 ? 21.896 -2.417 -10.782 1.00 97.19 93 GLU A N 1
ATOM 716 C CA . GLU A 1 93 ? 21.837 -2.782 -9.365 1.00 97.19 93 GLU A CA 1
ATOM 717 C C . GLU A 1 93 ? 21.031 -1.761 -8.542 1.00 97.19 93 GLU A C 1
ATOM 719 O O . GLU A 1 93 ? 20.277 -2.133 -7.649 1.00 97.19 93 GLU A O 1
ATOM 724 N N . GLU A 1 94 ? 21.096 -0.478 -8.905 1.00 97.44 94 GLU A N 1
ATOM 725 C CA . GLU A 1 94 ? 20.324 0.594 -8.265 1.00 97.44 94 GLU A CA 1
ATOM 726 C C . GLU A 1 94 ? 18.803 0.397 -8.415 1.00 97.44 94 GLU A C 1
ATOM 728 O O . GLU A 1 94 ? 18.045 0.565 -7.452 1.00 97.44 94 GLU A O 1
ATOM 733 N N . ILE A 1 95 ? 18.342 -0.018 -9.603 1.00 95.88 95 ILE A N 1
ATOM 734 C CA . ILE A 1 95 ? 16.925 -0.322 -9.855 1.00 95.88 95 ILE A CA 1
ATOM 735 C C . ILE A 1 95 ? 16.471 -1.503 -8.990 1.00 95.88 95 ILE A C 1
ATOM 737 O O . ILE A 1 95 ? 15.408 -1.434 -8.364 1.00 95.88 95 ILE A O 1
ATOM 741 N N . LYS A 1 96 ? 17.283 -2.565 -8.915 1.00 97.50 96 LYS A N 1
ATOM 742 C CA . LYS A 1 96 ? 16.980 -3.760 -8.113 1.00 97.50 96 LYS A CA 1
ATOM 743 C C . LYS A 1 96 ? 16.921 -3.443 -6.622 1.00 97.50 96 LYS A C 1
ATOM 745 O O . LYS A 1 96 ? 15.974 -3.847 -5.950 1.00 97.50 96 LYS A O 1
ATOM 750 N N . GLN A 1 97 ? 17.884 -2.675 -6.115 1.00 98.12 97 GLN A N 1
ATOM 751 C CA . GLN A 1 97 ? 17.920 -2.247 -4.715 1.00 98.12 97 GLN A CA 1
ATOM 752 C C . GLN A 1 97 ? 16.722 -1.365 -4.359 1.00 98.12 97 GLN A C 1
ATOM 754 O O . GLN A 1 97 ? 16.089 -1.571 -3.323 1.00 98.12 97 GLN A O 1
ATOM 759 N N . THR A 1 98 ? 16.352 -0.434 -5.240 1.00 96.88 98 THR A N 1
ATOM 760 C CA . THR A 1 98 ? 15.153 0.392 -5.047 1.00 96.88 98 THR A CA 1
ATOM 761 C C . THR A 1 98 ? 13.896 -0.476 -4.982 1.00 96.88 98 THR A C 1
ATOM 763 O O . THR A 1 98 ? 13.077 -0.300 -4.080 1.00 96.88 98 THR A O 1
ATOM 766 N N . ALA A 1 99 ? 13.746 -1.447 -5.888 1.00 97.06 99 ALA A N 1
ATOM 767 C CA . ALA A 1 99 ? 12.612 -2.369 -5.876 1.00 97.06 99 ALA A CA 1
ATOM 768 C C . ALA A 1 99 ? 12.578 -3.243 -4.613 1.00 97.06 99 ALA A C 1
ATOM 770 O O . ALA A 1 99 ? 11.511 -3.432 -4.035 1.00 97.06 99 ALA A O 1
ATOM 771 N N . LEU A 1 100 ? 13.735 -3.701 -4.124 1.00 98.25 100 LEU A N 1
ATOM 772 C CA . LEU A 1 100 ? 13.834 -4.434 -2.862 1.00 98.25 100 LEU A CA 1
ATOM 773 C C . LEU A 1 100 ? 13.359 -3.586 -1.672 1.00 98.25 100 LEU A C 1
ATOM 775 O O . LEU A 1 100 ? 12.580 -4.067 -0.852 1.00 98.25 100 LEU A O 1
ATOM 779 N N . ILE A 1 101 ? 13.771 -2.318 -1.590 1.00 98.25 101 ILE A N 1
ATOM 780 C CA . ILE A 1 101 ? 13.335 -1.404 -0.522 1.00 98.25 101 ILE A CA 1
ATOM 781 C C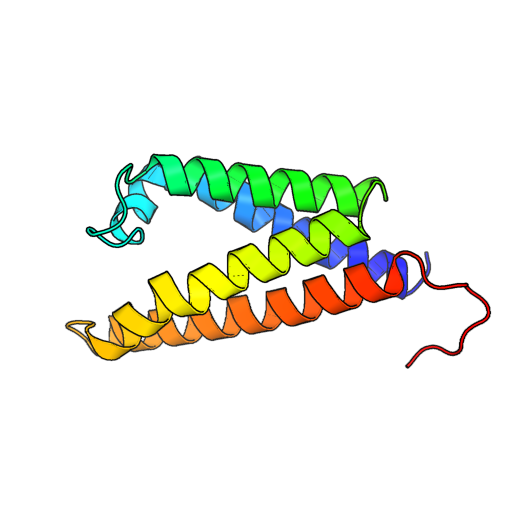 . ILE A 1 101 ? 11.820 -1.169 -0.589 1.00 98.25 101 ILE A C 1
ATOM 783 O O . ILE A 1 101 ? 11.141 -1.223 0.439 1.00 98.25 101 ILE A O 1
ATOM 787 N N . MET A 1 102 ? 11.272 -0.958 -1.789 1.00 97.44 102 MET A N 1
ATOM 788 C CA . MET A 1 102 ? 9.827 -0.777 -1.977 1.00 97.44 102 MET A CA 1
ATOM 789 C C . MET A 1 102 ? 9.042 -2.046 -1.621 1.00 97.44 102 MET A C 1
ATOM 791 O O . MET A 1 102 ? 8.005 -1.958 -0.962 1.00 97.44 102 MET A O 1
ATOM 795 N N . MET A 1 103 ? 9.577 -3.223 -1.955 1.00 98.25 103 MET A N 1
ATOM 796 C CA . MET A 1 103 ? 9.018 -4.514 -1.558 1.00 98.25 103 MET A CA 1
ATOM 797 C C . MET A 1 103 ? 8.981 -4.674 -0.037 1.00 98.25 103 MET A C 1
ATOM 799 O O . MET A 1 103 ? 7.946 -5.038 0.516 1.00 98.25 103 MET A O 1
ATOM 803 N N . LEU A 1 104 ? 10.088 -4.379 0.655 1.00 98.38 104 LEU A N 1
ATOM 804 C CA . LEU A 1 104 ? 10.159 -4.456 2.118 1.00 98.38 104 LEU A CA 1
ATOM 805 C C . LEU A 1 104 ? 9.162 -3.496 2.778 1.00 98.38 104 LEU A C 1
ATOM 807 O O . LEU A 1 104 ? 8.501 -3.861 3.753 1.00 98.38 104 LEU A O 1
ATOM 811 N N . LYS A 1 105 ? 8.998 -2.296 2.210 1.00 97.62 105 LYS A N 1
ATOM 812 C CA . LYS A 1 105 ? 7.969 -1.341 2.629 1.00 97.62 105 LYS A CA 1
ATOM 813 C C . LYS A 1 105 ? 6.558 -1.920 2.467 1.00 97.62 105 LYS A C 1
ATOM 815 O O . LYS A 1 105 ? 5.749 -1.785 3.386 1.00 97.62 105 LYS A O 1
ATOM 820 N N . ASP A 1 106 ? 6.253 -2.579 1.352 1.00 98.25 106 ASP A N 1
ATOM 821 C CA . ASP A 1 106 ? 4.935 -3.186 1.132 1.00 98.25 106 ASP A CA 1
ATOM 822 C C . ASP A 1 106 ? 4.681 -4.359 2.081 1.00 98.25 106 ASP A C 1
ATOM 824 O O . ASP A 1 106 ? 3.609 -4.423 2.678 1.00 98.25 106 ASP A O 1
ATOM 828 N N . VAL A 1 107 ? 5.675 -5.218 2.327 1.00 98.50 107 VAL A N 1
ATOM 829 C CA . VAL A 1 107 ? 5.580 -6.306 3.319 1.00 98.50 107 VAL A CA 1
ATOM 830 C C . VAL A 1 107 ? 5.281 -5.762 4.720 1.00 98.50 107 VAL A C 1
ATOM 832 O O . VAL A 1 107 ? 4.391 -6.273 5.405 1.00 98.50 107 VAL A O 1
ATOM 835 N N . GLY A 1 108 ? 5.959 -4.687 5.131 1.00 98.50 108 GLY A N 1
ATOM 836 C CA . GLY A 1 108 ? 5.681 -4.018 6.403 1.00 98.50 108 GLY A CA 1
ATOM 837 C C . GLY A 1 108 ? 4.252 -3.468 6.485 1.00 98.50 108 GLY A C 1
ATOM 838 O O . GLY A 1 108 ? 3.574 -3.651 7.499 1.00 98.50 108 GLY A O 1
ATOM 839 N N . LEU A 1 109 ? 3.756 -2.846 5.409 1.00 98.44 109 LEU A N 1
ATOM 840 C CA . LEU A 1 109 ? 2.377 -2.352 5.362 1.00 98.44 109 LEU A CA 1
ATOM 841 C C . LEU A 1 109 ? 1.336 -3.476 5.333 1.00 98.44 109 LEU A C 1
ATOM 843 O O . LEU A 1 109 ? 0.277 -3.300 5.927 1.00 98.44 109 LEU A O 1
ATOM 847 N N . ILE A 1 110 ? 1.614 -4.618 4.694 1.00 98.75 110 ILE A N 1
ATOM 848 C CA . ILE A 1 110 ? 0.728 -5.795 4.711 1.00 98.75 110 ILE A CA 1
ATOM 849 C C . ILE A 1 110 ? 0.546 -6.285 6.146 1.00 98.75 110 ILE A C 1
ATOM 851 O O . ILE A 1 110 ? -0.585 -6.464 6.599 1.00 98.75 110 ILE A O 1
ATOM 855 N N . MET A 1 111 ? 1.650 -6.450 6.881 1.00 98.31 111 MET A N 1
ATOM 856 C CA . MET A 1 111 ? 1.604 -6.860 8.284 1.00 98.31 111 MET A CA 1
ATOM 857 C C . MET A 1 111 ? 0.794 -5.865 9.125 1.00 98.31 111 MET A C 1
ATOM 859 O O . MET A 1 111 ? -0.081 -6.274 9.888 1.00 98.31 111 MET A O 1
ATOM 863 N N . ALA A 1 112 ? 1.039 -4.561 8.956 1.00 97.94 112 ALA A N 1
ATOM 864 C CA . ALA A 1 112 ? 0.289 -3.522 9.658 1.00 97.94 112 ALA A CA 1
ATOM 865 C C . ALA A 1 112 ? -1.208 -3.549 9.302 1.00 97.94 112 ALA A C 1
ATOM 867 O O . ALA A 1 112 ? -2.049 -3.475 10.198 1.00 97.94 112 ALA A O 1
ATOM 868 N N . ALA A 1 113 ? -1.546 -3.720 8.020 1.00 98.25 113 ALA A N 1
ATOM 869 C CA . ALA A 1 113 ? -2.923 -3.827 7.558 1.00 98.25 113 ALA A CA 1
ATOM 870 C C . ALA A 1 113 ? -3.629 -5.009 8.228 1.00 98.25 113 ALA A C 1
ATOM 872 O O . ALA A 1 113 ? -4.689 -4.833 8.822 1.00 98.25 113 ALA A O 1
ATOM 873 N N . PHE A 1 114 ? -3.025 -6.199 8.206 1.00 97.44 114 PHE A N 1
ATOM 874 C CA . PHE A 1 114 ? -3.619 -7.388 8.814 1.00 97.44 114 PHE A CA 1
ATOM 875 C C . PHE A 1 114 ? -3.736 -7.277 10.332 1.00 97.44 114 PHE A C 1
ATOM 877 O O . PHE A 1 114 ? -4.760 -7.683 10.873 1.00 97.44 114 PHE A O 1
ATOM 884 N N . LEU A 1 115 ? -2.761 -6.676 11.019 1.00 96.00 115 LEU A N 1
ATOM 885 C CA . LEU A 1 115 ? -2.843 -6.463 12.465 1.00 96.00 115 LEU A CA 1
ATOM 886 C C . LEU A 1 115 ? -3.966 -5.482 12.837 1.00 96.00 115 LEU A C 1
ATOM 888 O O . LEU A 1 115 ? -4.704 -5.726 13.792 1.00 96.00 115 LEU A O 1
ATOM 892 N N . VAL A 1 116 ? -4.125 -4.386 12.088 1.00 95.75 116 VAL A N 1
ATOM 893 C CA . VAL A 1 116 ? -5.231 -3.435 12.293 1.00 95.75 116 VAL A CA 1
ATOM 894 C C . VAL A 1 116 ? -6.572 -4.103 11.987 1.00 95.75 116 VAL A C 1
ATOM 896 O O . VAL A 1 116 ? -7.491 -4.023 12.798 1.00 95.75 116 VAL A O 1
ATOM 899 N N . GLY A 1 117 ? -6.675 -4.821 10.866 1.00 95.56 117 GLY A N 1
ATOM 900 C CA . GLY A 1 117 ? -7.898 -5.517 10.471 1.00 95.56 117 GLY A CA 1
ATOM 901 C C . GLY A 1 117 ? -8.310 -6.611 11.459 1.00 95.56 117 GLY A C 1
ATOM 902 O O . GLY A 1 117 ? -9.472 -6.668 11.856 1.00 95.56 117 GLY A O 1
ATOM 903 N N . TYR A 1 118 ? -7.361 -7.429 11.919 1.00 93.31 118 TYR A N 1
ATOM 904 C CA . TYR A 1 118 ? -7.596 -8.478 12.915 1.00 93.31 118 TYR A CA 1
ATOM 905 C C . TYR A 1 118 ? -8.153 -7.913 14.227 1.00 93.31 118 TYR A C 1
ATOM 907 O O . TYR A 1 118 ? -9.105 -8.455 14.781 1.00 93.31 118 TYR A O 1
ATOM 915 N N . ASN A 1 119 ? -7.597 -6.791 14.689 1.00 90.56 119 ASN A N 1
ATOM 916 C CA . ASN A 1 119 ? -7.988 -6.177 15.955 1.00 90.56 119 ASN A CA 1
ATOM 917 C C . ASN A 1 119 ? -9.243 -5.294 15.866 1.00 90.56 119 ASN A C 1
ATOM 919 O O . ASN A 1 119 ? -9.797 -4.945 16.902 1.00 90.56 119 ASN A O 1
ATOM 923 N N . SER A 1 120 ? -9.702 -4.936 14.663 1.00 87.69 120 SER A N 1
ATOM 924 C CA . SER A 1 120 ? -10.797 -3.968 14.494 1.00 87.69 120 SER A CA 1
ATOM 925 C C . SER A 1 120 ? -12.173 -4.440 14.985 1.00 87.69 120 SER A C 1
ATOM 927 O O . SER A 1 120 ? -12.984 -3.600 15.364 1.00 87.69 120 SER A O 1
ATOM 929 N N . ASP A 1 121 ? -12.400 -5.755 15.059 1.00 84.06 121 ASP A N 1
ATOM 930 C CA . ASP A 1 121 ? -13.631 -6.354 15.607 1.00 84.06 121 ASP A CA 1
ATOM 931 C C . ASP A 1 121 ? -13.367 -7.131 16.914 1.00 84.06 121 ASP A C 1
ATOM 933 O O . ASP A 1 121 ? -14.201 -7.925 17.357 1.00 84.06 121 ASP A O 1
ATOM 937 N N . ARG A 1 122 ? -12.173 -6.986 17.502 1.00 73.25 122 ARG A N 1
ATOM 938 C CA . ARG A 1 122 ? -11.762 -7.781 18.662 1.00 73.25 122 ARG A CA 1
ATOM 939 C C . ARG A 1 122 ? -12.446 -7.264 19.936 1.00 73.25 122 ARG A C 1
ATOM 941 O O . ARG A 1 122 ? -12.447 -6.053 20.150 1.00 73.25 122 ARG A O 1
ATOM 948 N N . PRO A 1 123 ? -12.986 -8.138 20.805 1.00 72.38 123 PRO A N 1
ATOM 949 C CA . PRO A 1 123 ? -13.571 -7.708 22.072 1.00 72.38 123 PRO A CA 1
ATOM 950 C C . PRO A 1 123 ? -12.529 -7.045 22.983 1.00 72.38 123 PRO A C 1
ATOM 952 O O . PRO A 1 123 ? -11.430 -7.572 23.157 1.00 72.38 123 PRO A O 1
ATOM 955 N N . ASP A 1 124 ? -12.903 -5.947 23.645 1.00 70.44 124 ASP A N 1
ATOM 956 C CA . ASP A 1 124 ? -12.029 -5.212 24.580 1.00 70.44 124 ASP A CA 1
ATOM 957 C C . ASP A 1 124 ? -11.571 -6.054 25.790 1.00 70.44 124 ASP A C 1
ATOM 959 O O . ASP A 1 124 ? -10.633 -5.684 26.495 1.00 70.44 124 ASP A O 1
ATOM 963 N N . THR A 1 125 ? -12.234 -7.185 26.050 1.00 76.50 125 THR A N 1
ATOM 964 C CA . THR A 1 125 ? -11.946 -8.091 27.170 1.00 76.50 125 THR A CA 1
ATOM 965 C C . THR A 1 125 ? -10.816 -9.074 26.893 1.00 76.50 125 THR A C 1
ATOM 967 O O . THR A 1 125 ? -10.369 -9.756 27.815 1.00 76.50 125 THR A O 1
ATOM 970 N N . GLU A 1 126 ? -10.365 -9.200 25.646 1.00 71.69 126 GLU A N 1
ATOM 971 C CA . GLU A 1 126 ? -9.271 -10.107 25.325 1.00 71.69 126 GLU A CA 1
ATOM 972 C C . GLU A 1 126 ? -7.897 -9.463 25.603 1.00 71.69 126 GLU A C 1
ATOM 974 O O . GLU A 1 126 ? -7.679 -8.288 25.287 1.00 71.69 126 GLU A O 1
ATOM 979 N N . PRO A 1 127 ? -6.922 -10.211 26.157 1.00 70.25 127 PRO A N 1
ATOM 980 C CA . PRO A 1 127 ? -5.595 -9.676 26.459 1.00 70.25 127 PRO A CA 1
ATOM 981 C C . PRO A 1 127 ? -4.904 -9.158 25.191 1.00 70.25 127 PRO A C 1
ATOM 983 O O . PRO A 1 127 ? -5.032 -9.754 24.123 1.00 70.25 127 PRO A O 1
ATOM 986 N N . ASN A 1 128 ? -4.203 -8.026 25.293 1.00 64.69 128 ASN A N 1
ATOM 987 C CA . ASN A 1 128 ? -3.366 -7.531 24.198 1.00 64.69 128 ASN A CA 1
ATOM 988 C C . ASN A 1 128 ? -2.170 -8.483 24.021 1.00 64.69 128 ASN A C 1
ATOM 990 O O . ASN A 1 128 ? -1.599 -8.917 25.024 1.00 64.69 128 ASN A O 1
ATOM 994 N N . LEU A 1 129 ? -1.829 -8.811 22.771 1.00 58.88 129 LEU A N 1
ATOM 995 C CA . LEU A 1 129 ? -0.614 -9.560 22.424 1.00 58.88 129 LEU A CA 1
ATOM 996 C C . LEU A 1 129 ? 0.649 -8.726 22.668 1.00 58.88 129 LEU A C 1
ATOM 998 O O . LEU A 1 129 ? 0.582 -7.492 22.450 1.00 58.88 129 LEU A O 1
#

Sequence (129 aa):
MSQHRLACIVFAIITGAFGIFHLFNAKNMESKVPDFIPGGIIWIYISGIAFVLASIAILVNYHTKLACYLLGVMLFIFVLVVHVPIIVTGETEEIKQTALIMMLKDVGLIMAAFLVGYNSDRPDTEPNL

pLDDT: mean 94.62, std 7.81, range [58.88, 98.88]